Protein AF-A0A6G3XWN1-F1 (afdb_monomer)

Organism: NCBI:txid2706086

Structure (mmCIF, N/CA/C/O backbone):
data_AF-A0A6G3XWN1-F1
#
_entry.id   AF-A0A6G3XWN1-F1
#
loop_
_atom_site.group_PDB
_atom_site.id
_atom_site.type_symbol
_atom_site.label_atom_id
_atom_site.label_alt_id
_atom_site.label_comp_id
_atom_site.label_asym_id
_atom_site.label_entity_id
_atom_site.label_seq_id
_atom_site.pdbx_PDB_ins_code
_atom_site.Cartn_x
_atom_site.Cartn_y
_atom_site.Cartn_z
_atom_site.occupancy
_atom_site.B_iso_or_equiv
_atom_site.auth_seq_id
_atom_site.auth_comp_id
_atom_site.auth_asym_id
_atom_site.auth_atom_id
_atom_site.pdbx_PDB_model_num
ATOM 1 N N . LEU A 1 1 ? 8.499 -5.503 -17.137 1.00 88.25 1 LEU A N 1
ATOM 2 C CA . LEU A 1 1 ? 7.592 -5.024 -16.061 1.00 88.25 1 LEU A CA 1
ATOM 3 C C . LEU A 1 1 ? 6.157 -4.803 -16.524 1.00 88.25 1 LEU A C 1
ATOM 5 O O . LEU A 1 1 ? 5.257 -5.065 -15.742 1.00 88.25 1 LEU A O 1
ATOM 9 N N . PHE A 1 2 ? 5.929 -4.400 -17.780 1.00 90.62 2 PHE A N 1
ATOM 10 C CA . PHE A 1 2 ? 4.585 -4.178 -18.326 1.00 90.62 2 PHE A CA 1
ATOM 11 C C . PHE A 1 2 ? 3.561 -5.315 -18.089 1.00 90.62 2 PHE A C 1
ATOM 13 O O . PHE A 1 2 ? 2.444 -4.981 -17.701 1.00 90.62 2 PHE A O 1
ATOM 20 N N . PRO A 1 3 ? 3.899 -6.621 -18.203 1.00 92.44 3 PRO A N 1
ATOM 21 C CA . PRO A 1 3 ? 2.928 -7.691 -17.934 1.00 92.44 3 PRO A CA 1
ATOM 22 C C . PRO A 1 3 ? 2.310 -7.638 -16.529 1.00 92.44 3 PRO A C 1
ATOM 24 O O . PRO A 1 3 ? 1.103 -7.787 -16.395 1.00 92.44 3 PRO A O 1
ATOM 27 N N . TYR A 1 4 ? 3.093 -7.305 -15.493 1.00 93.75 4 TYR A N 1
ATOM 28 C CA . TYR A 1 4 ? 2.575 -7.169 -14.124 1.00 93.75 4 TYR A CA 1
ATOM 29 C C . TYR A 1 4 ? 1.544 -6.046 -13.975 1.00 93.75 4 TYR A C 1
ATOM 31 O O . TYR A 1 4 ? 0.696 -6.117 -13.097 1.00 93.75 4 TYR A O 1
ATOM 39 N N . SER A 1 5 ? 1.635 -4.998 -14.794 1.00 91.31 5 SER A N 1
ATOM 40 C CA . SER A 1 5 ? 0.691 -3.875 -14.770 1.00 91.31 5 SER A CA 1
ATOM 41 C C . SER A 1 5 ? -0.526 -4.102 -15.659 1.00 91.31 5 SER A C 1
ATOM 43 O O . SER A 1 5 ? -1.537 -3.429 -15.489 1.00 91.31 5 SER A O 1
ATOM 45 N N . ARG A 1 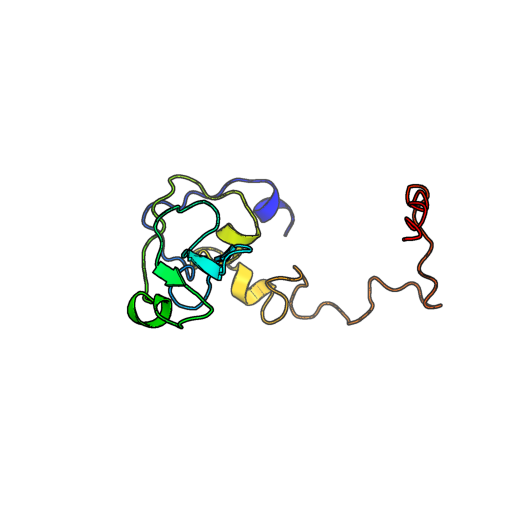6 ? -0.404 -4.989 -16.648 1.00 94.56 6 ARG A N 1
ATOM 46 C CA . ARG A 1 6 ? -1.452 -5.269 -17.628 1.00 94.56 6 ARG A CA 1
ATOM 47 C C . ARG A 1 6 ? -2.423 -6.339 -17.135 1.00 94.56 6 ARG A C 1
ATOM 49 O O . ARG A 1 6 ? -3.604 -6.264 -17.453 1.00 94.56 6 ARG A O 1
ATOM 56 N N . ASP A 1 7 ? -1.921 -7.323 -16.394 1.00 95.00 7 ASP A N 1
ATOM 57 C CA . ASP A 1 7 ? -2.676 -8.515 -16.021 1.00 95.00 7 ASP A CA 1
ATOM 58 C C . ASP A 1 7 ? -3.052 -8.479 -14.522 1.00 95.00 7 ASP A C 1
ATOM 60 O O . ASP A 1 7 ? -2.167 -8.289 -13.684 1.00 95.00 7 ASP A O 1
ATOM 64 N N . PRO A 1 8 ? -4.339 -8.657 -14.152 1.00 96.25 8 PRO A N 1
ATOM 65 C CA . PRO A 1 8 ? -4.756 -8.730 -12.752 1.00 96.25 8 PRO A CA 1
ATOM 66 C C . PRO A 1 8 ? -4.199 -9.962 -12.024 1.00 96.25 8 PRO A C 1
ATOM 68 O O . PRO A 1 8 ? -4.125 -11.055 -12.589 1.00 96.25 8 PRO A O 1
ATOM 71 N N . HIS A 1 9 ? -3.892 -9.822 -10.732 1.00 97.94 9 HIS A N 1
ATOM 72 C CA . HIS A 1 9 ? -3.251 -10.874 -9.933 1.00 97.94 9 HIS A CA 1
ATOM 73 C C . HIS A 1 9 ? -4.243 -11.556 -9.001 1.00 97.94 9 HIS A C 1
ATOM 75 O O . HIS A 1 9 ? -4.924 -10.886 -8.227 1.00 97.94 9 HIS A O 1
ATOM 81 N N . ARG A 1 10 ? -4.300 -12.892 -9.003 1.00 98.19 10 ARG A N 1
ATOM 82 C CA . ARG A 1 10 ? -5.038 -13.636 -7.967 1.00 98.19 10 ARG A CA 1
ATOM 83 C C . ARG A 1 10 ? -4.374 -13.385 -6.619 1.00 98.19 10 ARG A C 1
ATOM 85 O O . ARG A 1 10 ? -3.187 -13.656 -6.476 1.00 98.19 10 ARG A O 1
ATOM 92 N N . SER A 1 11 ? -5.131 -12.880 -5.650 1.00 98.44 11 SER A N 1
ATOM 93 C CA . SER A 1 11 ? -4.564 -12.434 -4.372 1.00 98.44 11 SER A CA 1
ATOM 94 C C . SER A 1 11 ? -5.199 -13.056 -3.138 1.00 98.44 11 SER A C 1
ATOM 96 O O . SER A 1 11 ? -4.593 -12.986 -2.073 1.00 98.44 11 SER A O 1
ATOM 98 N N . ALA A 1 12 ? -6.384 -13.660 -3.245 1.00 98.38 12 ALA A N 1
ATOM 99 C CA . ALA A 1 12 ? -7.091 -14.170 -2.072 1.00 98.38 12 ALA A CA 1
ATOM 100 C C . ALA A 1 12 ? -6.228 -15.167 -1.294 1.00 98.38 12 ALA A C 1
ATOM 102 O O . ALA A 1 12 ? -5.712 -16.131 -1.858 1.00 98.38 12 ALA A O 1
ATOM 103 N N . GLY A 1 13 ? -6.070 -14.920 0.005 1.00 98.56 13 GLY A N 1
ATOM 104 C CA . GLY A 1 13 ? -5.282 -15.780 0.884 1.00 98.56 13 GLY A CA 1
ATOM 105 C C . GLY A 1 13 ?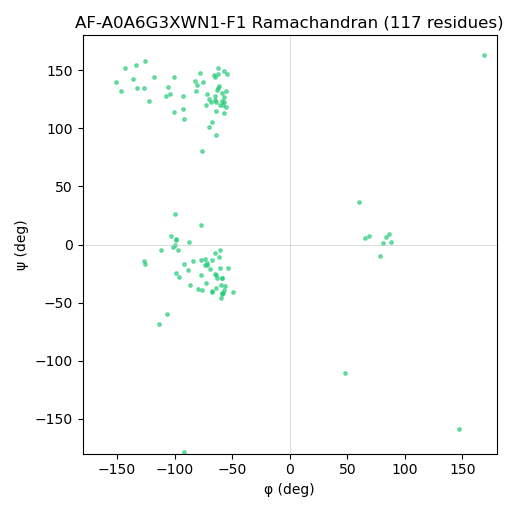 -3.764 -15.591 0.780 1.00 98.56 13 GLY A C 1
ATOM 106 O O . GLY A 1 13 ? -3.048 -16.110 1.631 1.00 98.56 13 GLY A O 1
ATOM 107 N N . LEU A 1 14 ? -3.256 -14.835 -0.200 1.00 98.56 14 LEU A N 1
ATOM 108 C CA . LEU A 1 14 ? -1.817 -14.632 -0.368 1.00 98.56 14 LEU A CA 1
ATOM 109 C C . LEU A 1 14 ? -1.261 -13.602 0.631 1.00 98.56 14 LEU A C 1
ATOM 111 O O . LEU A 1 14 ? -1.967 -12.642 0.976 1.00 98.56 14 LEU A O 1
ATOM 115 N N . PRO A 1 15 ? 0.000 -13.771 1.074 1.00 98.44 15 PRO A N 1
ATOM 116 C CA . PRO A 1 15 ? 0.683 -12.802 1.923 1.00 98.44 15 PRO A CA 1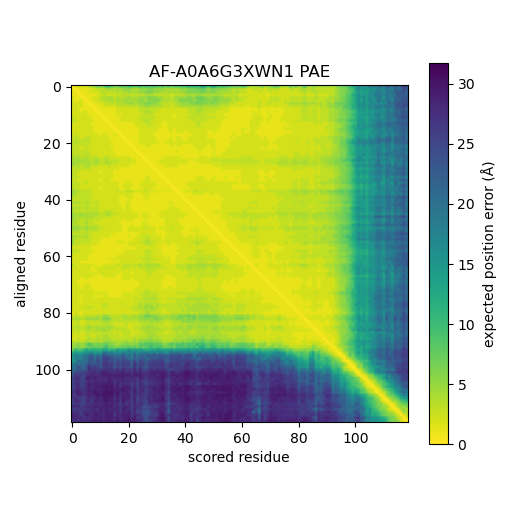
ATOM 117 C C . PRO A 1 15 ? 0.819 -11.448 1.219 1.00 98.44 15 PRO A C 1
ATOM 119 O O . PRO A 1 15 ? 1.114 -11.354 0.022 1.00 98.44 15 PRO A O 1
ATOM 122 N N . CYS A 1 16 ? 0.553 -10.387 1.973 1.00 98.00 16 CYS A N 1
ATOM 123 C CA . CYS A 1 16 ? 0.589 -9.023 1.482 1.00 98.00 16 CYS A CA 1
ATOM 124 C C . CYS A 1 16 ? 1.055 -8.089 2.594 1.00 98.00 16 CYS A C 1
ATOM 126 O O . CYS A 1 16 ? 0.480 -8.083 3.684 1.00 98.00 16 CYS A O 1
ATOM 128 N N . ARG A 1 17 ? 2.008 -7.212 2.270 1.00 98.00 17 ARG A N 1
ATOM 129 C CA . ARG A 1 17 ? 2.616 -6.265 3.223 1.00 98.00 17 ARG A CA 1
ATOM 130 C C . ARG A 1 17 ? 1.651 -5.178 3.720 1.00 98.00 17 ARG A C 1
ATOM 132 O O . ARG A 1 17 ? 1.937 -4.455 4.676 1.00 98.00 17 ARG A O 1
ATOM 139 N N . THR A 1 18 ? 0.502 -5.038 3.057 1.00 98.06 18 THR A N 1
ATOM 140 C CA . THR A 1 18 ? -0.530 -4.055 3.399 1.00 98.06 18 THR A CA 1
ATOM 141 C C . THR A 1 18 ? -1.142 -4.337 4.770 1.00 98.06 18 THR A C 1
ATOM 143 O O . THR A 1 18 ? -1.716 -5.401 5.013 1.00 98.06 18 THR A O 1
ATOM 146 N N . GLY A 1 19 ? -1.097 -3.347 5.657 1.00 97.62 19 GLY A N 1
ATOM 147 C CA . GLY A 1 19 ? -1.551 -3.440 7.043 1.00 97.62 19 GLY A CA 1
ATOM 148 C C . GLY A 1 19 ? -0.494 -3.939 8.025 1.00 97.62 19 GLY A C 1
ATOM 149 O O . GLY A 1 19 ? -0.819 -4.059 9.202 1.00 97.62 19 GLY A O 1
ATOM 150 N N . GLU A 1 20 ? 0.730 -4.204 7.567 1.00 98.12 20 GLU A N 1
ATOM 151 C CA . GLU A 1 20 ? 1.891 -4.517 8.406 1.00 98.12 20 GLU A CA 1
ATOM 152 C C . GLU A 1 20 ? 2.935 -3.398 8.310 1.00 98.12 20 GLU A C 1
ATOM 154 O O . GLU A 1 20 ? 3.116 -2.642 9.260 1.00 98.12 20 GLU A O 1
ATOM 159 N N . SER A 1 21 ? 3.566 -3.251 7.142 1.00 96.00 21 SER A N 1
ATOM 160 C CA . SER A 1 21 ? 4.598 -2.239 6.867 1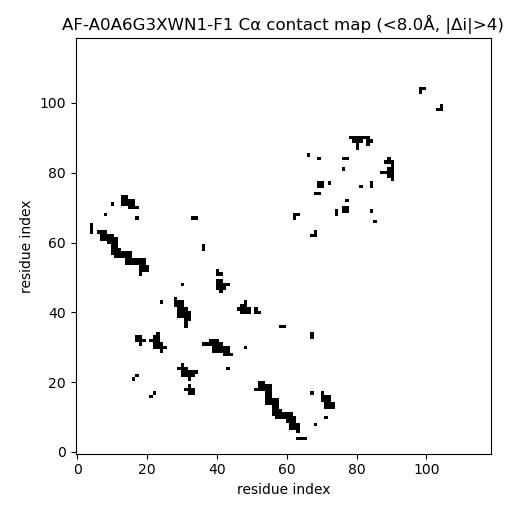.00 96.00 21 SER A CA 1
ATOM 161 C C . SER A 1 21 ? 4.146 -1.163 5.877 1.00 96.00 21 SER A C 1
ATOM 163 O O . SER A 1 21 ? 4.864 -0.194 5.641 1.00 96.00 21 SER A O 1
ATOM 165 N N . VAL A 1 22 ? 2.946 -1.313 5.312 1.00 96.94 22 VAL A N 1
ATOM 166 C CA . VAL A 1 22 ? 2.361 -0.401 4.323 1.00 96.94 22 VAL A CA 1
ATOM 167 C C . VAL A 1 22 ? 0.931 -0.076 4.725 1.00 96.94 22 VAL A C 1
ATOM 169 O O . VAL A 1 22 ? 0.165 -0.976 5.064 1.00 96.94 22 VAL A O 1
ATOM 172 N N . ILE A 1 23 ? 0.552 1.197 4.660 1.00 97.75 23 ILE A N 1
ATOM 173 C CA . ILE A 1 23 ? -0.801 1.667 4.968 1.00 97.75 23 ILE A CA 1
ATOM 174 C C . ILE A 1 23 ? -1.298 2.631 3.890 1.00 97.75 23 ILE A C 1
ATOM 176 O O . ILE A 1 23 ? -0.511 3.298 3.225 1.00 97.75 23 ILE A O 1
ATOM 180 N N . SER A 1 24 ? -2.617 2.718 3.748 1.00 97.38 24 SER A N 1
ATOM 181 C CA . SER A 1 24 ? -3.300 3.766 2.993 1.00 97.38 24 SER A CA 1
ATOM 182 C C . SER A 1 24 ? -3.949 4.719 3.985 1.00 97.38 24 SER A C 1
ATOM 184 O O . SER A 1 24 ? -4.605 4.268 4.923 1.00 97.38 24 SER A O 1
ATOM 186 N N . VAL A 1 25 ? -3.810 6.019 3.755 1.00 98.19 25 VAL A N 1
ATOM 187 C CA . VAL A 1 25 ? -4.401 7.062 4.601 1.00 98.19 25 VAL A CA 1
ATOM 188 C C . VAL A 1 25 ? -5.219 7.994 3.714 1.00 98.19 25 VAL A C 1
ATOM 190 O O . VAL A 1 25 ? -4.768 8.333 2.621 1.00 98.19 25 VAL A O 1
ATOM 193 N N . ASP A 1 26 ? -6.432 8.345 4.136 1.00 97.56 26 ASP A N 1
ATOM 194 C CA . ASP A 1 26 ? -7.250 9.359 3.458 1.00 97.56 26 ASP A CA 1
ATOM 195 C C . ASP A 1 26 ? -7.030 10.771 4.031 1.00 97.56 26 ASP A C 1
ATOM 197 O O . ASP A 1 26 ? -6.190 10.977 4.908 1.00 97.56 26 ASP A O 1
ATOM 201 N N . GLY A 1 27 ? -7.753 11.759 3.493 1.00 97.19 27 GLY A N 1
ATOM 202 C CA . GLY A 1 27 ? -7.597 13.169 3.867 1.00 97.19 27 GLY A CA 1
ATOM 203 C C . GLY 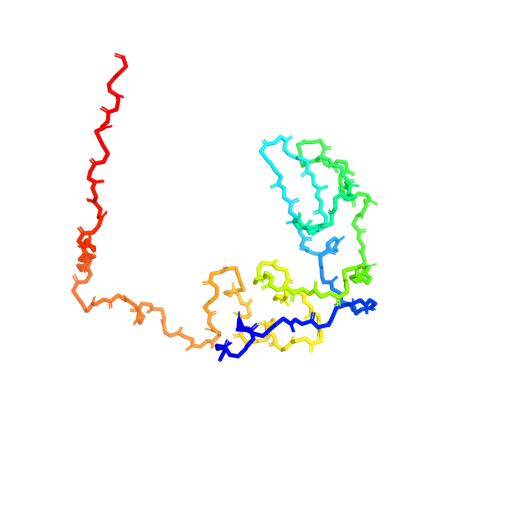A 1 27 ? -7.970 13.484 5.317 1.00 97.19 27 GLY A C 1
ATOM 204 O O . GLY A 1 27 ? -7.408 14.412 5.889 1.00 97.19 27 GLY A O 1
ATOM 205 N N . ASP A 1 28 ? -8.841 12.678 5.927 1.00 98.06 28 ASP A N 1
ATOM 206 C CA . ASP A 1 28 ? -9.243 12.820 7.332 1.00 98.06 28 ASP A CA 1
ATOM 207 C C . ASP A 1 28 ? -8.298 12.058 8.283 1.00 98.06 28 ASP A C 1
ATOM 209 O O . ASP A 1 28 ? -8.492 12.016 9.502 1.00 98.06 28 ASP A O 1
ATOM 213 N N . GLY A 1 29 ? -7.248 11.435 7.739 1.00 98.62 29 GLY A N 1
ATOM 214 C CA . GLY A 1 29 ? -6.269 10.662 8.493 1.00 98.62 29 GLY A CA 1
ATOM 215 C C . GLY A 1 29 ? -6.700 9.226 8.779 1.00 98.62 29 GLY A C 1
ATOM 216 O O . GLY A 1 29 ? -5.985 8.524 9.495 1.00 98.62 29 GLY A O 1
ATOM 217 N N . THR A 1 30 ? -7.824 8.743 8.245 1.00 98.75 30 THR A N 1
ATOM 218 C CA . THR A 1 30 ? -8.268 7.366 8.492 1.00 98.75 30 THR A CA 1
ATOM 219 C C . THR A 1 30 ? -7.318 6.386 7.820 1.00 98.75 30 THR A C 1
ATOM 221 O O . THR A 1 30 ? -7.109 6.402 6.604 1.00 98.75 30 THR A O 1
ATOM 224 N N . VAL A 1 31 ? -6.751 5.492 8.623 1.00 98.81 31 VAL A N 1
ATOM 225 C CA . VAL A 1 31 ? -5.785 4.488 8.195 1.00 98.81 31 VAL A CA 1
ATOM 226 C C . VAL A 1 31 ? -6.508 3.199 7.840 1.00 98.81 31 VAL A C 1
ATOM 228 O O . VAL A 1 31 ? -7.250 2.627 8.640 1.00 98.81 31 VAL A O 1
ATOM 231 N N . ARG A 1 32 ? -6.227 2.687 6.646 1.00 98.69 32 ARG A N 1
ATOM 232 C CA . ARG A 1 32 ? -6.650 1.367 6.171 1.00 98.69 32 ARG A CA 1
ATOM 233 C C . ARG A 1 32 ? -5.430 0.592 5.709 1.00 98.69 32 ARG A C 1
ATOM 235 O O . ARG A 1 32 ? -4.402 1.168 5.356 1.00 98.69 32 ARG A O 1
ATOM 242 N N . ARG A 1 33 ? -5.534 -0.737 5.668 1.00 97.81 33 ARG A N 1
ATOM 243 C CA . ARG A 1 33 ? -4.420 -1.554 5.164 1.00 97.81 33 ARG A CA 1
ATOM 244 C C . ARG A 1 33 ? -4.177 -1.346 3.668 1.00 97.81 33 ARG A C 1
ATOM 246 O O . ARG A 1 33 ? -3.038 -1.258 3.242 1.00 97.81 33 ARG A O 1
ATOM 253 N N . CYS A 1 34 ? -5.242 -1.248 2.879 1.00 97.69 34 CYS A N 1
ATOM 254 C CA . CYS A 1 34 ? -5.218 -1.156 1.421 1.00 97.69 34 CYS A CA 1
ATOM 255 C C . CYS A 1 34 ? -6.331 -0.204 0.974 1.00 97.69 34 CYS A C 1
ATOM 257 O O . CYS A 1 34 ? -7.368 -0.132 1.628 1.00 97.69 34 CYS A O 1
ATOM 259 N N . HIS A 1 35 ? -6.158 0.467 -0.165 1.00 96.38 35 HIS A N 1
ATOM 260 C CA . HIS A 1 35 ? -7.164 1.373 -0.726 1.00 96.38 35 HIS A CA 1
ATOM 261 C C . HIS A 1 35 ? -8.541 0.704 -0.957 1.00 96.38 35 HIS A C 1
ATOM 263 O O . HIS A 1 35 ? -9.598 1.310 -0.750 1.00 96.38 35 HIS A O 1
ATOM 269 N N . PHE A 1 36 ? -8.537 -0.574 -1.347 1.00 96.62 36 PHE A N 1
ATOM 270 C CA . PHE A 1 36 ? -9.750 -1.335 -1.661 1.00 96.62 36 PHE A CA 1
ATOM 271 C C . PHE A 1 36 ? -10.328 -2.107 -0.468 1.00 96.62 36 PHE A C 1
ATOM 273 O O . PHE A 1 36 ? -11.499 -2.479 -0.489 1.00 96.62 36 PHE A O 1
ATOM 280 N N . VAL A 1 37 ? -9.549 -2.315 0.597 1.00 97.31 37 VAL A N 1
ATOM 281 C CA . VAL A 1 37 ? -10.028 -2.978 1.816 1.00 97.31 37 VAL A CA 1
ATOM 282 C C . VAL A 1 37 ? -10.536 -1.914 2.781 1.00 97.31 37 VAL A C 1
ATOM 284 O O . VAL A 1 37 ? -9.753 -1.172 3.362 1.00 97.31 37 VAL A O 1
ATOM 287 N N . LYS A 1 38 ? -11.859 -1.844 2.953 1.00 96.81 38 LYS A N 1
ATOM 288 C CA . LYS A 1 38 ? -12.518 -0.753 3.691 1.00 96.81 38 LYS A CA 1
ATOM 289 C C . LYS A 1 38 ? -12.347 -0.803 5.207 1.00 96.81 38 LYS A C 1
ATOM 291 O O . LYS A 1 38 ? -12.546 0.223 5.845 1.00 96.81 38 LYS A O 1
ATOM 296 N N . ALA A 1 39 ? -11.961 -1.955 5.757 1.00 97.81 39 ALA A N 1
ATOM 297 C CA . ALA A 1 39 ? -11.731 -2.117 7.187 1.00 97.81 39 ALA A CA 1
ATOM 298 C C . ALA A 1 39 ? -10.683 -1.116 7.697 1.00 97.81 39 ALA A C 1
ATOM 300 O O . ALA A 1 39 ? -9.546 -1.077 7.214 1.00 97.81 39 ALA A O 1
ATOM 301 N N . GLU A 1 40 ? -11.093 -0.317 8.674 1.00 98.38 40 GLU A N 1
ATOM 302 C CA . GLU A 1 40 ? -10.280 0.723 9.291 1.00 98.38 40 GLU A CA 1
ATOM 303 C C . GLU A 1 40 ? -9.368 0.125 10.356 1.00 98.38 40 GLU A C 1
ATOM 305 O O . GLU A 1 40 ? -9.741 -0.792 11.087 1.00 98.38 40 GLU A O 1
ATOM 310 N N . LEU A 1 41 ? -8.142 0.636 10.414 1.00 98.56 41 LEU A N 1
ATOM 311 C CA . LEU A 1 41 ? -7.149 0.260 11.415 1.00 98.56 41 LEU A CA 1
ATOM 312 C C . LEU A 1 41 ? -7.098 1.276 12.563 1.00 98.56 41 LEU A C 1
ATOM 314 O O . LEU A 1 41 ? -6.690 0.918 13.662 1.00 98.56 41 LEU A O 1
ATOM 318 N N . GLY A 1 42 ? -7.501 2.523 12.308 1.00 98.62 42 GLY A N 1
ATOM 319 C CA . GLY A 1 42 ? -7.457 3.653 13.237 1.00 98.62 42 GLY A CA 1
ATOM 320 C C . GLY A 1 42 ? -7.205 4.958 12.479 1.00 98.62 42 GLY A C 1
ATOM 321 O O . GLY A 1 42 ? -7.420 5.013 11.271 1.00 98.62 42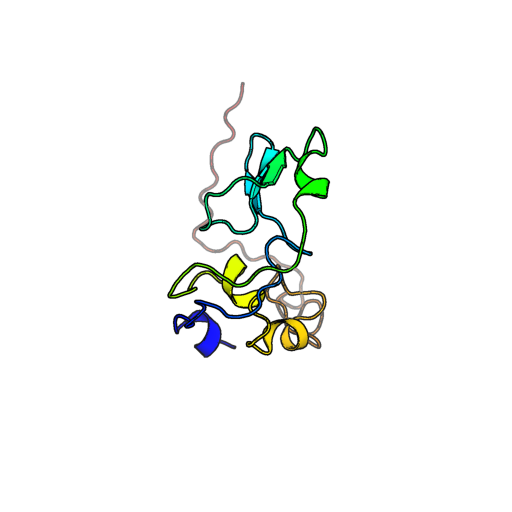 GLY A O 1
ATOM 322 N N . ASN A 1 43 ? -6.707 5.988 13.159 1.00 98.75 43 ASN A N 1
ATOM 323 C CA . ASN A 1 43 ? -6.379 7.287 12.572 1.00 98.75 43 ASN A CA 1
ATOM 324 C C . ASN A 1 43 ? -4.878 7.612 12.709 1.00 98.75 43 ASN A C 1
ATOM 326 O O . ASN A 1 43 ? -4.222 7.233 13.682 1.00 98.75 43 ASN A O 1
ATOM 330 N N . LEU A 1 44 ? -4.312 8.279 11.700 1.00 98.62 44 LEU A N 1
ATOM 331 C CA . LEU A 1 44 ? -2.904 8.663 11.627 1.00 98.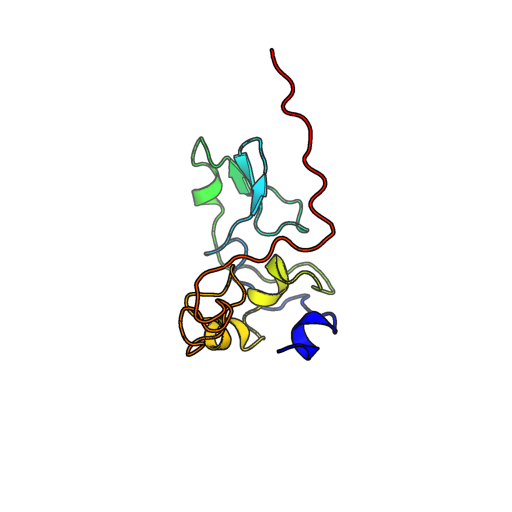62 44 LEU A CA 1
ATOM 332 C C . LEU A 1 44 ? -2.558 9.715 12.684 1.00 98.62 44 LEU A C 1
ATOM 334 O O . LEU A 1 44 ? -1.490 9.630 13.291 1.00 98.62 44 LEU A O 1
ATOM 338 N N . TYR A 1 45 ? -3.454 10.679 12.901 1.00 98.31 45 TYR A N 1
ATOM 339 C CA . TYR A 1 45 ? -3.206 11.853 13.734 1.00 98.31 45 TYR A CA 1
ATOM 340 C C . TYR A 1 45 ? -3.185 11.529 15.228 1.00 98.31 45 TYR A C 1
ATOM 342 O O . TYR A 1 45 ? -2.407 12.127 15.966 1.00 98.31 45 TYR A O 1
ATOM 350 N N . ASP A 1 46 ? -3.980 10.554 15.671 1.00 98.19 46 ASP A N 1
ATOM 351 C CA . ASP A 1 46 ? -3.979 10.082 17.063 1.00 98.19 46 ASP A CA 1
ATOM 352 C C . ASP A 1 46 ? -3.112 8.825 17.282 1.00 98.19 46 ASP A C 1
ATOM 354 O O . ASP A 1 46 ? -2.937 8.360 18.410 1.00 98.19 46 ASP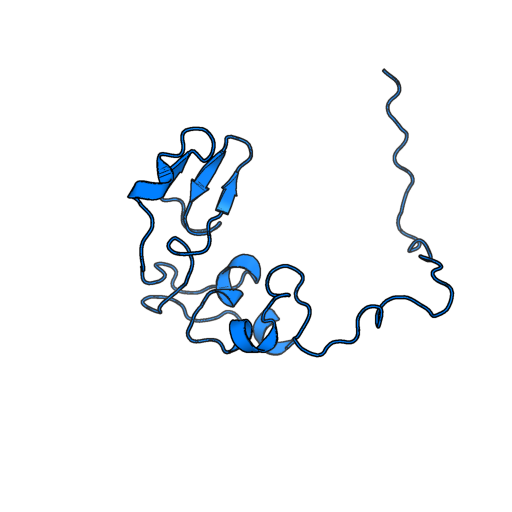 A O 1
ATOM 358 N N . GLY A 1 47 ? -2.553 8.257 16.207 1.00 98.38 47 GLY A N 1
ATOM 359 C CA . GLY A 1 47 ? -1.697 7.074 16.249 1.00 98.38 47 GLY A CA 1
ATOM 360 C C . GLY A 1 47 ? -2.408 5.767 16.622 1.00 98.38 47 GLY A C 1
ATOM 361 O O . GLY A 1 47 ? -1.735 4.745 16.795 1.00 98.38 47 GLY A O 1
ATOM 362 N N . SER A 1 48 ? -3.740 5.753 16.725 1.00 98.50 48 SER A N 1
ATOM 363 C CA . SER A 1 48 ? -4.529 4.579 17.128 1.00 98.50 48 SER A CA 1
ATOM 364 C C . SER A 1 48 ? -4.332 3.374 16.206 1.00 98.50 48 SER A C 1
ATOM 366 O O . SER A 1 48 ? -4.369 2.236 16.681 1.00 98.50 48 SER A O 1
ATOM 368 N N . TYR A 1 49 ? -4.016 3.615 14.927 1.00 98.56 49 TYR A N 1
ATOM 369 C CA . TYR A 1 49 ? -3.783 2.575 13.921 1.00 98.56 49 TYR A CA 1
ATOM 370 C C . TYR A 1 49 ? -2.657 1.598 14.269 1.00 98.56 49 TYR A C 1
ATOM 372 O O . TYR A 1 49 ? -2.689 0.440 13.852 1.00 98.56 49 TYR A O 1
ATOM 380 N N . ARG A 1 50 ? -1.657 2.046 15.041 1.00 98.38 50 ARG A N 1
ATOM 381 C CA . ARG A 1 50 ? -0.434 1.276 15.314 1.00 98.38 50 ARG A CA 1
ATOM 382 C C . ARG A 1 50 ? -0.726 -0.059 15.992 1.00 98.38 50 ARG A C 1
ATOM 384 O O . ARG A 1 50 ? -0.069 -1.048 15.692 1.00 98.38 50 ARG A O 1
ATOM 391 N N . ARG A 1 51 ? -1.742 -0.102 16.861 1.00 98.12 51 ARG A N 1
ATOM 392 C CA . ARG A 1 51 ? -2.154 -1.326 17.573 1.00 98.12 51 ARG A CA 1
ATOM 393 C C . ARG A 1 51 ? -2.778 -2.373 16.651 1.00 98.12 51 ARG A C 1
ATOM 395 O O . ARG A 1 51 ? -2.836 -3.540 17.013 1.00 98.12 51 ARG A O 1
ATOM 402 N N . ALA A 1 52 ? -3.262 -1.952 15.485 1.00 97.75 52 ALA A N 1
ATOM 403 C CA . ALA A 1 52 ? -3.903 -2.813 14.506 1.00 97.75 52 ALA A CA 1
ATOM 404 C C . ALA A 1 52 ? -2.951 -3.243 13.376 1.00 97.75 52 ALA A C 1
ATOM 406 O O . ALA A 1 52 ? -3.402 -3.902 12.437 1.00 97.75 52 ALA A O 1
ATOM 407 N N . LEU A 1 53 ? -1.665 -2.886 13.422 1.00 98.44 53 LEU A N 1
ATOM 408 C CA . LEU A 1 53 ? -0.694 -3.338 12.426 1.00 98.44 53 LEU A CA 1
ATOM 409 C C . LEU A 1 53 ? -0.305 -4.800 12.660 1.00 98.44 53 LEU A C 1
ATOM 411 O O . LEU A 1 53 ? -0.128 -5.236 13.794 1.00 98.44 53 LEU A O 1
ATOM 415 N N . GLY A 1 54 ? -0.169 -5.556 11.576 1.00 98.25 54 GLY A N 1
ATOM 416 C CA . GLY A 1 54 ? 0.293 -6.937 11.618 1.00 98.25 54 GLY A CA 1
ATOM 417 C C . GLY A 1 54 ? 0.096 -7.674 10.293 1.00 98.25 54 GLY A C 1
ATOM 418 O O . GLY A 1 54 ? -0.701 -7.226 9.454 1.00 98.25 54 GLY A O 1
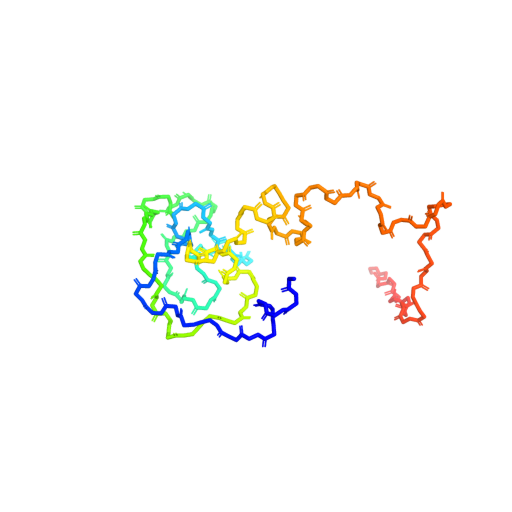ATOM 419 N N . PRO A 1 55 ? 0.796 -8.808 10.113 1.00 98.12 55 PRO A N 1
ATOM 420 C CA . PRO A 1 55 ? 0.738 -9.608 8.897 1.00 98.12 55 PRO A CA 1
ATOM 421 C C . PRO A 1 55 ? -0.675 -10.142 8.670 1.00 98.12 55 PRO A C 1
ATOM 423 O O . PRO A 1 55 ? -1.335 -10.639 9.588 1.00 98.12 55 PRO A O 1
ATOM 426 N N . ARG A 1 56 ? -1.162 -10.039 7.431 1.00 97.31 56 ARG A N 1
ATOM 427 C CA . ARG A 1 56 ? -2.500 -10.508 7.053 1.00 97.31 56 ARG A CA 1
ATOM 428 C C . ARG A 1 56 ? -2.545 -10.926 5.589 1.00 97.31 56 ARG A C 1
ATOM 430 O O . ARG A 1 56 ? -2.091 -10.188 4.716 1.00 97.31 56 ARG A O 1
ATOM 437 N N . ALA A 1 57 ? -3.243 -12.018 5.298 1.00 98.25 57 ALA A N 1
ATOM 438 C CA . ALA A 1 57 ? -3.566 -12.392 3.924 1.00 98.25 57 ALA A CA 1
ATOM 439 C C . ALA A 1 57 ? -4.447 -11.335 3.225 1.00 98.25 57 ALA A C 1
ATOM 441 O O . ALA A 1 57 ? -5.218 -10.618 3.881 1.00 98.25 57 ALA A O 1
ATOM 442 N N . CYS A 1 58 ? -4.345 -11.224 1.899 1.00 98.31 58 CYS A N 1
ATOM 443 C CA . CYS A 1 58 ? -5.223 -10.360 1.112 1.00 98.31 58 CYS A CA 1
ATOM 444 C C . CYS A 1 58 ? -6.650 -10.954 1.048 1.00 98.31 58 CYS A C 1
ATOM 446 O O . CYS A 1 58 ? -6.805 -12.129 0.705 1.00 98.31 58 CYS A O 1
ATOM 448 N N . PRO A 1 59 ? -7.704 -10.171 1.360 1.00 98.00 59 PRO A N 1
ATOM 449 C CA . PRO A 1 59 ? -9.089 -10.644 1.305 1.00 98.00 59 PRO A CA 1
ATOM 450 C C . PRO A 1 59 ? -9.705 -10.554 -0.100 1.00 98.00 59 PRO A C 1
ATOM 452 O O . PRO A 1 59 ? -10.774 -11.109 -0.338 1.00 98.00 59 PRO A O 1
ATOM 455 N N . LEU A 1 60 ? -9.073 -9.826 -1.027 1.00 98.19 60 LEU A N 1
ATOM 456 C CA . LEU A 1 60 ? -9.593 -9.637 -2.380 1.00 98.19 60 LEU A CA 1
ATOM 457 C C . LEU A 1 60 ? -9.266 -10.852 -3.244 1.00 98.19 60 LEU A C 1
ATOM 459 O O . LEU A 1 60 ? -8.133 -11.332 -3.234 1.00 98.19 60 LEU A O 1
ATOM 463 N N . ALA A 1 61 ? -10.234 -11.306 -4.044 1.00 98.31 61 ALA A N 1
ATOM 464 C CA . ALA A 1 61 ? -10.025 -12.371 -5.026 1.00 98.31 61 ALA A CA 1
ATOM 465 C C . ALA A 1 61 ? -8.918 -12.015 -6.028 1.00 98.31 61 ALA A C 1
ATOM 467 O O . ALA A 1 61 ? -8.070 -12.851 -6.351 1.00 98.31 61 ALA A O 1
ATOM 468 N N . VAL A 1 62 ? -8.921 -10.759 -6.477 1.00 98.12 62 VAL A N 1
ATOM 469 C CA . VAL A 1 62 ? -8.011 -10.217 -7.483 1.00 98.12 62 VAL A CA 1
ATOM 470 C C . VAL A 1 62 ? -7.510 -8.841 -7.041 1.00 98.12 62 VAL A C 1
ATOM 472 O O . VAL A 1 62 ? -8.272 -8.055 -6.479 1.00 98.12 62 VAL A O 1
ATOM 475 N N . CYS A 1 63 ? -6.239 -8.553 -7.317 1.00 98.00 63 CYS A N 1
ATOM 476 C CA . CYS A 1 63 ? -5.601 -7.258 -7.123 1.00 98.00 63 CYS A CA 1
ATOM 477 C C . CYS A 1 63 ? -5.038 -6.751 -8.460 1.00 98.00 63 CYS A C 1
ATOM 479 O O . CYS A 1 63 ? -4.236 -7.434 -9.096 1.00 98.00 63 CYS A O 1
ATOM 481 N N . ASP A 1 64 ? -5.457 -5.563 -8.889 1.00 96.06 64 ASP A N 1
ATOM 482 C CA . ASP A 1 64 ? -5.145 -4.978 -10.203 1.00 96.06 64 ASP A CA 1
ATOM 483 C C . ASP A 1 64 ? -4.529 -3.568 -10.119 1.00 96.06 64 ASP A C 1
ATOM 485 O O . ASP A 1 64 ? -3.926 -3.079 -11.072 1.00 96.06 64 ASP A O 1
ATOM 489 N N . CYS A 1 65 ? -4.610 -2.915 -8.961 1.00 94.62 65 CYS A N 1
ATOM 490 C CA . CYS A 1 65 ? -3.972 -1.627 -8.735 1.00 94.62 65 CYS A CA 1
ATOM 491 C C . CYS A 1 65 ? -2.488 -1.793 -8.395 1.00 94.62 65 CYS A C 1
ATOM 493 O O . CYS A 1 65 ? -2.122 -2.562 -7.510 1.00 94.62 65 CYS A O 1
ATOM 495 N N . HIS A 1 66 ? -1.614 -1.020 -9.038 1.00 95.12 66 HIS A N 1
ATOM 496 C CA . HIS A 1 66 ? -0.179 -1.081 -8.745 1.00 95.12 66 HIS A CA 1
ATOM 497 C C . HIS A 1 66 ? 0.155 -0.771 -7.289 1.00 95.12 66 HIS A C 1
ATOM 499 O O . HIS A 1 66 ? 0.933 -1.495 -6.685 1.00 95.12 66 HIS A O 1
ATOM 505 N N . ILE A 1 67 ? -0.493 0.241 -6.707 1.00 95.00 67 ILE A N 1
ATOM 506 C CA . ILE A 1 67 ? -0.336 0.603 -5.289 1.00 95.00 67 ILE A CA 1
ATOM 507 C C . ILE A 1 67 ? -0.762 -0.518 -4.324 1.00 95.00 67 ILE A C 1
ATOM 509 O O . ILE A 1 67 ? -0.557 -0.402 -3.123 1.00 95.00 67 ILE A O 1
ATOM 513 N N . GLY A 1 68 ? -1.408 -1.575 -4.826 1.00 96.12 68 GLY A N 1
ATOM 514 C CA . GLY A 1 68 ? -1.767 -2.770 -4.072 1.00 96.12 68 GLY A CA 1
ATOM 515 C C . GLY A 1 68 ? -0.895 -3.961 -4.452 1.00 96.12 68 GLY A C 1
ATOM 516 O O . GLY A 1 68 ? -0.199 -4.499 -3.593 1.00 96.12 68 GLY A O 1
ATOM 517 N N . TYR A 1 69 ? -0.906 -4.373 -5.727 1.00 97.19 69 TYR A N 1
ATOM 518 C CA . TYR A 1 69 ? -0.254 -5.615 -6.150 1.00 97.19 69 TYR A CA 1
ATOM 519 C C . TYR A 1 69 ? 1.262 -5.573 -5.958 1.00 97.19 69 TYR A C 1
ATOM 521 O O . TYR A 1 69 ? 1.864 -6.616 -5.735 1.00 97.19 69 TYR A O 1
ATOM 529 N N . VAL A 1 70 ? 1.890 -4.390 -5.979 1.00 97.56 70 VAL A N 1
ATOM 530 C CA . VAL A 1 70 ? 3.333 -4.259 -5.720 1.00 97.56 70 VAL A CA 1
ATOM 531 C C . VAL A 1 70 ? 3.722 -4.755 -4.319 1.00 97.56 70 VAL A C 1
ATOM 533 O O . VAL A 1 70 ? 4.871 -5.121 -4.092 1.00 97.56 70 VAL A O 1
ATOM 536 N N . HIS A 1 71 ? 2.757 -4.832 -3.396 1.00 97.75 71 HIS A N 1
ATOM 537 C CA . HIS A 1 71 ? 2.926 -5.324 -2.029 1.00 97.75 71 HIS A CA 1
ATOM 538 C C . HIS A 1 71 ? 2.476 -6.782 -1.831 1.00 97.75 71 HIS A C 1
ATOM 540 O O . HIS A 1 71 ? 2.467 -7.252 -0.690 1.00 97.75 71 HIS A O 1
ATOM 546 N N . LEU A 1 72 ? 2.066 -7.498 -2.888 1.00 97.75 72 LEU A N 1
ATOM 547 C CA . LEU A 1 72 ? 1.878 -8.951 -2.827 1.00 97.75 72 LEU A CA 1
ATOM 548 C C . LEU A 1 72 ? 3.250 -9.619 -2.783 1.00 97.75 72 LEU A C 1
ATOM 550 O O . LEU A 1 72 ? 4.046 -9.476 -3.707 1.00 97.75 72 LEU A O 1
ATOM 554 N N . GLU A 1 73 ? 3.517 -10.372 -1.722 1.00 97.81 73 GLU A N 1
ATOM 555 C CA . GLU A 1 73 ? 4.839 -10.975 -1.498 1.00 97.81 73 GLU A CA 1
ATOM 556 C C . GLU A 1 73 ? 5.135 -12.130 -2.462 1.00 97.81 73 GLU A C 1
ATOM 558 O O . GLU A 1 73 ? 6.283 -12.519 -2.637 1.00 97.81 73 GLU A O 1
ATOM 563 N N . SER A 1 74 ? 4.102 -12.652 -3.125 1.00 96.94 74 SER A N 1
ATOM 564 C CA . SER A 1 74 ? 4.218 -13.645 -4.193 1.00 96.94 74 SER A CA 1
ATOM 565 C C . SER A 1 74 ? 4.743 -13.076 -5.515 1.00 96.94 74 SER A C 1
ATOM 567 O O . SER A 1 74 ? 5.085 -13.851 -6.408 1.00 96.94 74 SER A O 1
ATOM 569 N N . LEU A 1 75 ? 4.797 -11.749 -5.670 1.00 96.81 75 LEU A N 1
ATOM 570 C CA . LEU A 1 75 ? 5.339 -11.095 -6.857 1.00 96.81 75 LEU A CA 1
ATOM 571 C C . LEU A 1 75 ? 6.767 -10.596 -6.582 1.00 96.81 75 LEU A C 1
ATOM 573 O O . LEU A 1 75 ? 7.030 -10.059 -5.507 1.00 96.81 75 LEU A O 1
ATOM 577 N N . PRO A 1 76 ? 7.684 -10.646 -7.565 1.00 96.19 76 PRO A N 1
ATOM 578 C CA . PRO A 1 76 ? 9.088 -10.264 -7.366 1.00 96.19 76 PRO A CA 1
ATOM 579 C C . PRO A 1 76 ? 9.302 -8.738 -7.333 1.00 96.19 76 PRO A C 1
ATOM 581 O O . PRO A 1 76 ? 10.403 -8.242 -7.559 1.00 96.19 76 PRO A O 1
ATOM 584 N N . LEU A 1 77 ? 8.241 -7.953 -7.137 1.00 96.25 77 LEU A N 1
ATOM 585 C CA . LEU A 1 77 ? 8.256 -6.518 -7.413 1.00 96.25 77 LEU A CA 1
ATOM 586 C C . LEU A 1 77 ? 8.971 -5.699 -6.338 1.00 96.25 77 LEU A C 1
ATOM 588 O O . LEU A 1 77 ? 9.516 -4.646 -6.659 1.00 96.25 77 LEU A O 1
ATOM 592 N N . TYR A 1 78 ? 9.024 -6.191 -5.099 1.00 95.12 78 TYR A N 1
ATOM 593 C CA . TYR A 1 78 ? 9.839 -5.559 -4.060 1.00 95.12 78 TYR A CA 1
ATOM 594 C C . TYR A 1 78 ? 11.330 -5.619 -4.392 1.00 95.12 78 TYR A C 1
ATOM 596 O O . TYR A 1 78 ? 12.022 -4.631 -4.183 1.00 95.12 78 TYR A O 1
ATOM 604 N N . ASP A 1 79 ? 11.805 -6.718 -4.977 1.00 94.44 79 ASP A N 1
ATOM 605 C CA . ASP A 1 79 ? 13.210 -6.850 -5.377 1.00 94.44 79 ASP A CA 1
ATOM 606 C C . ASP A 1 79 ? 13.500 -6.051 -6.650 1.00 94.44 79 ASP A C 1
ATOM 608 O O . ASP A 1 79 ? 14.531 -5.393 -6.765 1.00 94.44 79 ASP A O 1
ATOM 612 N N . VAL A 1 80 ? 12.556 -6.057 -7.598 1.00 95.69 80 VAL A N 1
ATOM 613 C CA . VAL A 1 80 ? 12.655 -5.275 -8.837 1.00 95.69 80 VAL A CA 1
ATOM 614 C C . VAL A 1 80 ? 12.768 -3.783 -8.552 1.00 95.69 80 VAL A C 1
ATOM 616 O O . VAL A 1 80 ? 13.564 -3.111 -9.201 1.00 95.69 80 VAL A O 1
ATOM 619 N N . PHE A 1 81 ? 11.934 -3.243 -7.661 1.00 95.38 81 PHE A N 1
ATOM 620 C CA . PHE A 1 81 ? 11.871 -1.803 -7.417 1.00 95.38 81 PHE A CA 1
ATOM 621 C C . PHE A 1 81 ? 12.718 -1.355 -6.221 1.00 95.38 81 PHE A C 1
ATOM 623 O O . PHE A 1 81 ? 13.202 -0.228 -6.221 1.00 95.38 81 PHE A O 1
ATOM 630 N N . ALA A 1 82 ? 12.944 -2.214 -5.225 1.00 92.56 82 ALA A N 1
ATOM 631 C CA . ALA A 1 82 ? 13.688 -1.913 -4.003 1.00 92.56 82 ALA A CA 1
ATOM 632 C C . ALA A 1 82 ? 13.244 -0.587 -3.352 1.00 92.56 82 ALA A C 1
ATOM 634 O O . ALA A 1 82 ? 12.131 -0.482 -2.844 1.00 92.56 82 ALA A O 1
ATOM 635 N N . GLY A 1 83 ? 14.093 0.443 -3.375 1.00 89.69 83 GLY A N 1
ATOM 636 C CA . GLY A 1 83 ? 13.759 1.768 -2.845 1.00 89.69 83 GLY A CA 1
ATOM 637 C C . GLY A 1 83 ? 12.755 2.563 -3.689 1.00 89.69 83 GLY A C 1
ATOM 638 O O . GLY A 1 83 ? 12.171 3.504 -3.172 1.00 89.69 83 GLY A O 1
ATOM 639 N N . GLY A 1 84 ? 12.536 2.194 -4.955 1.00 93.00 84 GLY A N 1
ATOM 640 C CA . GLY A 1 84 ? 11.669 2.895 -5.910 1.00 93.00 84 GLY A CA 1
ATOM 641 C C . GLY A 1 84 ? 10.280 2.274 -6.086 1.00 93.00 84 GLY A C 1
ATOM 642 O O . GLY A 1 84 ? 9.701 2.378 -7.168 1.00 93.00 84 GLY A O 1
ATOM 643 N N . VAL A 1 85 ? 9.763 1.558 -5.077 1.00 93.69 85 VAL A N 1
ATOM 644 C CA . VAL A 1 85 ? 8.472 0.837 -5.142 1.00 93.69 85 VAL A CA 1
ATOM 645 C C . VAL A 1 85 ? 7.302 1.775 -5.447 1.00 93.69 85 VAL A C 1
ATOM 647 O O . VAL A 1 85 ? 6.453 1.431 -6.266 1.00 93.69 85 VAL A O 1
ATOM 650 N N . LEU A 1 86 ? 7.251 2.957 -4.825 1.00 88.69 86 LEU A N 1
ATOM 651 C CA . LEU A 1 86 ? 6.129 3.888 -4.994 1.00 88.69 86 LEU A CA 1
ATOM 652 C C . LEU A 1 86 ? 6.238 4.682 -6.303 1.00 88.69 86 LEU A C 1
ATOM 654 O O . LEU A 1 86 ? 5.240 4.897 -6.994 1.00 88.69 86 LEU A O 1
ATOM 658 N N . GLU A 1 87 ? 7.458 5.064 -6.670 1.00 90.75 87 GLU A N 1
ATOM 659 C CA . GLU A 1 87 ? 7.810 5.802 -7.885 1.00 90.75 87 GLU A CA 1
ATOM 660 C C . GLU A 1 87 ? 7.818 4.906 -9.130 1.00 90.75 87 GLU A C 1
ATOM 662 O O . GLU A 1 87 ? 7.826 5.400 -10.257 1.00 90.75 87 GLU A O 1
ATOM 667 N N . ARG A 1 88 ? 7.787 3.582 -8.932 1.00 93.12 88 ARG A N 1
ATOM 668 C CA . ARG A 1 88 ? 7.894 2.547 -9.971 1.00 93.12 88 ARG A CA 1
ATOM 669 C C . ARG A 1 88 ? 9.207 2.615 -10.750 1.00 93.12 88 ARG A C 1
ATOM 671 O O . ARG A 1 88 ? 9.232 2.357 -11.956 1.00 93.12 88 ARG A O 1
ATOM 678 N N . ILE A 1 89 ? 10.297 2.943 -10.062 1.00 92.06 89 ILE A N 1
ATOM 679 C CA . ILE A 1 89 ? 11.641 3.038 -10.639 1.00 92.06 89 ILE A CA 1
ATOM 680 C C . ILE A 1 89 ? 12.413 1.762 -10.288 1.00 92.06 89 ILE A C 1
ATOM 682 O O . ILE A 1 89 ? 12.650 1.515 -9.106 1.00 92.06 89 ILE A O 1
ATOM 686 N N . PRO A 1 90 ? 12.782 0.919 -11.272 1.00 93.19 90 PRO A N 1
ATOM 687 C CA . PRO A 1 90 ? 13.514 -0.311 -10.995 1.00 93.19 90 PRO A CA 1
ATOM 688 C C . PRO A 1 90 ? 14.878 -0.043 -10.364 1.00 93.19 90 PRO A C 1
ATOM 690 O O . PRO A 1 90 ? 15.561 0.924 -10.714 1.00 93.19 90 PRO A O 1
ATOM 693 N N . ALA A 1 91 ? 15.310 -0.951 -9.496 1.00 91.81 91 ALA A N 1
ATOM 694 C CA . ALA A 1 91 ? 16.667 -0.974 -8.986 1.00 91.81 91 ALA A CA 1
ATOM 695 C C . ALA A 1 91 ? 17.663 -1.017 -10.159 1.00 91.81 91 ALA A C 1
ATOM 697 O O . ALA A 1 91 ? 17.499 -1.778 -11.113 1.00 91.81 91 ALA A O 1
ATOM 698 N N . GLY A 1 92 ? 18.683 -0.160 -10.108 1.00 87.44 92 GLY A N 1
ATOM 699 C CA . GLY A 1 92 ? 19.674 -0.030 -11.179 1.00 87.44 92 GLY A CA 1
ATOM 700 C C . GLY A 1 92 ? 19.240 0.835 -12.367 1.00 87.44 92 GLY A C 1
ATOM 701 O O . GLY A 1 92 ? 20.026 0.999 -13.299 1.00 87.44 92 GLY A O 1
ATOM 702 N N . HIS A 1 93 ? 18.039 1.427 -12.352 1.00 85.06 93 HIS A N 1
ATOM 703 C CA . HIS A 1 93 ? 17.708 2.485 -13.305 1.00 85.06 93 HIS A CA 1
ATOM 704 C C . HIS A 1 93 ? 18.614 3.708 -13.052 1.00 85.06 93 HIS A C 1
ATOM 706 O O . HIS A 1 93 ? 18.688 4.165 -11.906 1.00 85.06 93 HIS A O 1
ATOM 712 N N . PRO A 1 94 ? 19.310 4.253 -14.070 1.00 79.62 94 PRO A N 1
ATOM 713 C CA . PRO A 1 94 ? 20.199 5.388 -13.865 1.00 79.62 94 PRO A CA 1
ATOM 714 C C . PRO A 1 94 ? 19.397 6.607 -13.386 1.00 79.62 94 PRO A C 1
ATOM 716 O O . PRO A 1 94 ? 18.371 6.931 -13.998 1.00 79.62 94 PRO A O 1
ATOM 719 N N . PRO A 1 95 ? 19.842 7.317 -12.335 1.00 70.31 95 PRO A N 1
ATOM 720 C CA . PRO A 1 95 ? 19.206 8.567 -11.944 1.00 70.31 95 PRO A CA 1
ATOM 721 C C . PRO A 1 95 ? 19.263 9.546 -13.124 1.00 70.31 95 PRO A C 1
ATOM 723 O O . PRO A 1 95 ? 20.331 9.813 -13.668 1.00 70.31 95 PRO A O 1
ATOM 726 N N . GLY A 1 96 ? 18.103 10.049 -13.552 1.00 65.50 96 GLY A N 1
ATOM 727 C CA . GLY A 1 96 ? 18.009 11.002 -14.661 1.00 65.50 96 GLY A CA 1
ATOM 728 C C . GLY A 1 96 ? 17.933 10.398 -16.067 1.00 65.50 96 GLY A C 1
ATOM 729 O O . GLY A 1 96 ? 17.945 11.160 -17.024 1.00 65.50 96 GLY A O 1
ATOM 730 N N . ALA A 1 97 ? 17.769 9.081 -16.245 1.00 62.91 97 ALA A N 1
ATOM 731 C CA . ALA A 1 97 ? 17.556 8.496 -17.582 1.00 62.91 97 ALA A CA 1
ATOM 732 C C . ALA A 1 97 ? 16.229 8.921 -18.264 1.00 62.91 97 ALA A C 1
ATOM 734 O O . ALA A 1 97 ? 16.016 8.622 -19.437 1.00 62.91 97 ALA A O 1
ATOM 735 N N . GLY A 1 98 ? 15.350 9.639 -17.552 1.00 55.88 98 GLY A N 1
ATOM 736 C CA . GLY A 1 98 ? 14.187 10.344 -18.108 1.00 55.88 98 GLY A CA 1
ATOM 737 C C . GLY A 1 98 ? 14.382 11.857 -18.290 1.00 55.88 98 GLY A C 1
ATOM 738 O O . GLY A 1 98 ? 13.471 12.530 -18.768 1.00 55.88 98 GLY A O 1
ATOM 739 N N . THR A 1 99 ? 15.539 12.399 -17.903 1.00 56.50 99 THR A N 1
ATOM 740 C CA . THR A 1 99 ? 15.888 13.810 -18.071 1.00 56.50 99 THR A CA 1
ATOM 741 C C . THR A 1 99 ? 16.630 13.948 -19.402 1.00 56.50 99 THR A C 1
ATOM 743 O O . THR A 1 99 ? 17.697 13.352 -19.552 1.00 56.50 99 THR A O 1
ATOM 746 N N . PRO A 1 100 ? 16.106 14.691 -20.395 1.00 56.34 100 PRO A N 1
ATOM 747 C CA . PRO A 1 100 ? 16.893 15.009 -21.581 1.00 56.34 100 PRO A CA 1
ATOM 748 C C . PRO A 1 100 ? 18.191 15.721 -21.153 1.00 56.34 100 PRO A C 1
ATOM 750 O O . PRO A 1 100 ? 18.181 16.416 -20.134 1.00 56.34 100 PRO A O 1
ATOM 753 N N . PRO A 1 101 ? 19.297 15.565 -21.904 1.00 57.75 101 PRO A N 1
ATOM 754 C CA . PRO A 1 101 ? 20.644 15.985 -21.491 1.00 57.75 101 PRO A CA 1
ATOM 755 C C . PRO A 1 101 ? 20.760 17.457 -21.057 1.00 57.75 101 PRO A C 1
ATOM 757 O O . PRO A 1 101 ? 21.655 17.787 -20.286 1.00 57.75 101 PRO A O 1
ATOM 760 N N . ASP A 1 102 ? 19.815 18.309 -21.464 1.00 65.25 102 ASP A N 1
ATOM 761 C CA . ASP A 1 102 ? 19.830 19.749 -21.196 1.00 65.25 102 ASP A CA 1
ATOM 762 C C . ASP A 1 102 ? 18.876 20.200 -20.070 1.00 65.25 102 ASP A C 1
ATOM 764 O O . ASP A 1 102 ? 18.665 21.396 -19.880 1.00 65.25 102 ASP A O 1
ATOM 768 N N . GLY A 1 103 ? 18.232 19.282 -19.334 1.00 55.22 103 GLY A N 1
ATOM 769 C CA . GLY A 1 103 ? 17.338 19.641 -18.217 1.00 55.22 103 GLY A CA 1
ATOM 770 C C . GLY A 1 103 ? 16.068 20.411 -18.620 1.00 55.22 103 GLY A C 1
ATOM 771 O O . GLY A 1 103 ? 15.283 20.811 -17.760 1.00 55.22 103 GLY A O 1
ATOM 772 N N . LEU A 1 104 ? 15.826 20.594 -19.921 1.00 54.19 104 LEU A N 1
ATOM 773 C CA . LEU A 1 104 ? 14.596 21.169 -20.446 1.00 54.19 104 LEU A CA 1
ATOM 774 C C . LEU A 1 104 ? 13.446 20.181 -20.238 1.00 54.19 104 LEU A C 1
ATOM 776 O O . LEU A 1 104 ? 13.249 19.238 -21.005 1.00 54.19 104 LEU A O 1
ATOM 780 N N . VAL A 1 105 ? 12.642 20.428 -19.206 1.00 59.25 105 VAL A N 1
ATOM 781 C CA . VAL A 1 105 ? 11.274 19.913 -19.137 1.00 59.25 105 VAL A CA 1
ATOM 782 C C . VAL A 1 105 ? 10.511 20.557 -20.291 1.00 59.25 105 VAL A C 1
ATOM 784 O O . VAL A 1 105 ? 10.016 21.672 -20.157 1.00 59.25 105 VAL A O 1
ATOM 787 N N . VAL A 1 106 ? 10.433 19.885 -21.440 1.00 53.50 106 VAL A N 1
ATOM 788 C CA . VAL A 1 106 ? 9.536 20.308 -22.520 1.00 53.50 106 VAL A CA 1
ATOM 789 C C . VAL A 1 106 ? 8.113 20.169 -21.974 1.00 53.50 106 VAL A C 1
ATOM 791 O O . VAL A 1 106 ? 7.696 19.048 -21.661 1.00 53.50 106 VAL A O 1
ATOM 794 N N . PRO A 1 107 ? 7.348 21.262 -21.796 1.00 53.72 107 PRO A N 1
ATOM 795 C CA . PRO A 1 107 ? 5.959 21.141 -21.397 1.00 53.72 107 PRO A CA 1
ATOM 796 C C . PRO A 1 107 ? 5.246 20.338 -22.483 1.00 53.72 107 PRO A C 1
ATOM 798 O O . PRO A 1 107 ? 5.234 20.733 -23.647 1.00 53.72 107 PRO A O 1
ATOM 801 N N . GLY A 1 108 ? 4.667 19.191 -22.122 1.00 54.06 108 GLY A N 1
ATOM 802 C CA . GLY A 1 108 ? 3.790 18.477 -23.045 1.00 54.06 108 GLY A CA 1
ATOM 803 C C . GLY A 1 108 ? 2.677 19.421 -23.529 1.00 54.06 108 GLY A C 1
ATOM 804 O O . GLY A 1 108 ? 2.220 20.257 -22.740 1.00 54.06 108 GLY A O 1
ATOM 805 N N . PRO A 1 109 ? 2.190 19.287 -24.776 1.00 58.50 109 PRO A N 1
ATOM 806 C CA . PRO A 1 109 ? 1.262 20.238 -25.413 1.00 58.50 109 PRO A CA 1
ATOM 807 C C . PRO A 1 109 ? -0.087 20.398 -24.685 1.00 58.50 109 PRO A C 1
ATOM 809 O O . PRO A 1 109 ? -0.910 21.224 -25.065 1.00 58.50 109 PRO A O 1
ATOM 812 N N . SER A 1 110 ? -0.329 19.608 -23.635 1.00 60.47 110 SER A N 1
ATOM 813 C CA . SER A 1 110 ? -1.584 19.540 -22.893 1.00 60.47 110 SER A CA 1
ATOM 814 C C . SER A 1 110 ? -1.601 20.323 -21.575 1.00 60.47 110 SER A C 1
ATOM 816 O O . SER A 1 110 ? -2.634 20.318 -20.900 1.00 60.47 110 SER A O 1
ATOM 818 N N . ARG A 1 111 ? -0.516 20.995 -21.160 1.00 61.88 111 ARG A N 1
ATOM 819 C CA . ARG A 1 111 ? -0.587 21.870 -19.976 1.00 61.88 111 ARG A CA 1
ATOM 820 C C . ARG A 1 111 ? -1.297 23.173 -20.347 1.00 61.88 111 ARG A C 1
ATOM 822 O O . ARG A 1 111 ? -0.657 24.190 -20.588 1.00 61.88 111 ARG A O 1
ATOM 829 N N . ARG A 1 112 ? -2.634 23.146 -20.391 1.00 62.34 112 ARG A N 1
ATOM 830 C CA . ARG A 1 112 ? -3.422 24.379 -20.281 1.00 62.34 112 ARG A CA 1
ATOM 831 C C . ARG A 1 112 ? -3.040 25.032 -18.957 1.00 62.34 112 ARG A C 1
ATOM 833 O O . ARG A 1 112 ? -3.199 24.411 -17.908 1.00 62.34 112 ARG A O 1
ATOM 840 N N . ALA A 1 113 ? -2.518 26.252 -19.020 1.00 61.44 113 ALA A N 1
ATOM 841 C CA . ALA A 1 113 ? -2.365 27.086 -17.842 1.00 61.44 113 ALA A CA 1
ATOM 842 C C . ALA A 1 113 ? -3.753 27.235 -17.204 1.00 61.44 113 ALA A C 1
ATOM 844 O O . ALA A 1 113 ? -4.669 27.775 -17.826 1.00 61.44 113 ALA A O 1
ATOM 845 N N . LEU A 1 114 ? -3.932 26.678 -16.008 1.00 62.19 114 LEU A N 1
ATOM 846 C CA . LEU A 1 114 ? -5.094 26.999 -15.194 1.00 62.19 114 LEU A CA 1
ATOM 847 C C . LEU A 1 114 ? -4.886 28.443 -14.723 1.00 62.19 114 LEU A C 1
ATOM 849 O O . LEU A 1 114 ? -3.810 28.729 -14.190 1.00 62.19 114 LEU A O 1
ATOM 853 N N . PRO A 1 115 ? -5.838 29.363 -14.957 1.00 65.50 115 PRO A N 1
ATOM 854 C CA . PRO A 1 115 ? -5.726 30.699 -14.401 1.00 65.50 115 PRO A CA 1
ATOM 855 C C . PRO A 1 115 ? -5.648 30.572 -12.880 1.00 65.50 115 PRO A C 1
ATOM 857 O O . PRO A 1 115 ? -6.438 29.848 -12.269 1.00 65.50 115 PRO A O 1
ATOM 860 N N . LEU A 1 116 ? -4.662 31.242 -12.288 1.00 68.12 116 LEU A N 1
ATOM 861 C CA . LEU A 1 116 ? -4.640 31.488 -10.853 1.00 68.12 116 LEU A CA 1
ATOM 862 C C . LEU A 1 116 ? -5.963 32.181 -10.511 1.00 68.12 116 LEU A C 1
ATOM 864 O O . LEU A 1 116 ? -6.266 33.235 -11.072 1.00 68.12 116 LEU A O 1
ATOM 868 N N . LEU A 1 117 ? -6.782 31.556 -9.661 1.00 63.19 117 LEU A N 1
ATOM 869 C CA . LEU A 1 117 ? -7.845 32.293 -8.990 1.00 63.19 117 LEU A CA 1
ATOM 870 C C . LEU A 1 117 ? -7.148 33.264 -8.039 1.00 63.19 117 LEU A C 1
ATOM 872 O O . LEU A 1 117 ? -6.594 32.848 -7.023 1.00 63.19 117 LEU A O 1
ATOM 876 N N . GLU A 1 118 ? -7.138 34.535 -8.421 1.00 65.06 118 GLU A N 1
ATOM 877 C CA . GLU A 1 118 ? -6.831 35.636 -7.514 1.00 65.06 118 GLU A CA 1
ATOM 878 C C . GLU A 1 118 ? -7.942 35.699 -6.436 1.00 65.06 118 GLU A C 1
ATOM 880 O O . GLU A 1 118 ? -9.094 35.376 -6.751 1.00 65.06 118 GLU A O 1
ATOM 885 N N . PRO A 1 119 ? -7.605 36.041 -5.179 1.00 65.75 119 PRO A N 1
ATOM 886 C CA . PRO A 1 119 ? -8.526 36.011 -4.038 1.00 65.75 119 PRO A CA 1
ATOM 887 C C . PRO A 1 119 ? -9.667 37.034 -4.106 1.00 65.75 119 PRO A C 1
ATOM 889 O O . PRO A 1 119 ? -9.479 38.121 -4.699 1.00 65.75 119 PRO A O 1
#

Nearest PDB structures (foldseek):
  8vpo-assembly1_A  TM=7.781E-01  e=2.414E+00  Paramaledivibacter caminithermalis

Foldseek 3Di:
DVVLQVDKDQFAQFKFCFQAVDWDADPQQFIDSDPPGPDTQGGNVVCSNVVRGDIDGDHDRIDNDLSGVCRGPVDCNCQQQVVNSPVSQGDPRDVCPVQDPVNDPPPDPPPDPDDPPDD

Mean predicted aligned error: 8.88 Å

Radius of gyration: 18.38 Å; Cα contacts (8 Å, |Δi|>4): 164; chains: 1; bounding box: 33×52×43 Å

pLDDT: mean 88.66, std 14.94, range [53.5, 98.81]

Solvent-accessible surface area (backbone atoms only — not comparable to full-atom values): 7328 Å² total; per-residue (Å²): 117,66,66,72,71,72,50,70,38,83,28,52,70,35,56,27,44,44,25,49,85,37,72,31,68,52,97,89,26,48,24,18,31,38,92,86,48,80,64,72,41,35,32,60,87,80,50,55,25,65,81,58,48,43,85,40,55,32,87,43,65,61,36,67,50,66,98,52,45,52,40,27,69,90,46,71,45,52,72,46,13,52,94,23,58,89,81,68,41,46,62,88,61,63,89,58,80,85,51,56,98,80,70,66,78,72,77,62,98,76,73,72,80,74,78,78,81,76,134

Sequence (119 aa):
LFPYSRDPHRSAGLPCRTGESVISVDGDGTVRRCHFVKAELGNLYDGSYRRALGPRACPLAVCDCHIGYVHLESLPLYDVFAGGVLERIPAGHPPGAGTPPDGLVVPGPSRRALPLLEP

Secondary structure (DSSP, 8-state):
-HHHHHS-EE-TT-EE-BTTTB-EE-TT-EEESSSS---EEEETTT-GGGGG---EE---SEE--HHHHTTBTTSTHHHHHGGGTTTT--TTPPTTTTS-TT------TT---PPP---